Protein AF-A0A536Z2H3-F1 (afdb_monomer)

Mean predicted aligned error: 2.83 Å

Nearest PDB structures (foldseek):
  2x5d-assembly1_D  TM=9.863E-01  e=1.108E-19  Pseudomonas aeruginosa PAO1
  2x5d-assembly1_A  TM=9.848E-01  e=1.419E-18  Pseudomonas aeruginosa PAO1
  2x5d-assembly1_C  TM=9.630E-01  e=1.329E-18  Pseudomonas aeruginosa PAO1
  2x5d-assembly1_B  TM=9.579E-01  e=2.394E-18  Pseudomonas aeruginosa PAO1
  1gd9-assembly1_B  TM=9.047E-01  e=8.878E-09  Pyrococcus horikoshii

Solvent-accessible surface area (backbone atoms only — not comparable to full-atom values): 7797 Å² total; per-residue (Å²): 135,58,66,41,49,52,52,30,50,47,40,29,76,74,71,72,41,85,60,51,43,85,84,72,43,83,89,58,87,47,68,72,52,38,51,32,50,51,23,50,75,74,44,34,75,75,34,25,34,36,30,50,39,76,54,50,66,62,71,55,51,21,35,44,74,26,43,24,45,81,44,75,32,61,60,48,98,93,45,65,40,66,63,50,44,53,50,48,53,71,72,40,82,59,60,44,47,33,36,48,46,51,52,45,18,50,85,78,64,46,73,80,59,70,72,56,54,54,50,51,52,52,53,27,60,76,67,67,29,46,80,46,75,47,58,90,65,112

Secondary structure (DSSP, 8-state):
--HHHHHHHHHHHHH-----TTTS----SSHHHHHHHHHHHH--TT-EEEEEES--THHHHHHHHTTPEEEEEE-STTS-HHHHHHHHHHH-SSPEEEEEEESS-TTT-----HHHHHHHHHHHHHHTPEEEEE-TT-

Radius of gyration: 15.37 Å; Cα contacts (8 Å, |Δi|>4): 196; chains: 1; bounding box: 31×34×44 Å

pLDDT: mean 96.06, std 3.4, range [65.94, 98.69]

Sequence (138 aa):
PRLRRAICQWYRRRWDIEFDPETEAIVTIGSKEGIAHLALATLGRGDTVLVPNPSYPIHIYGPVIAGADIRQVQL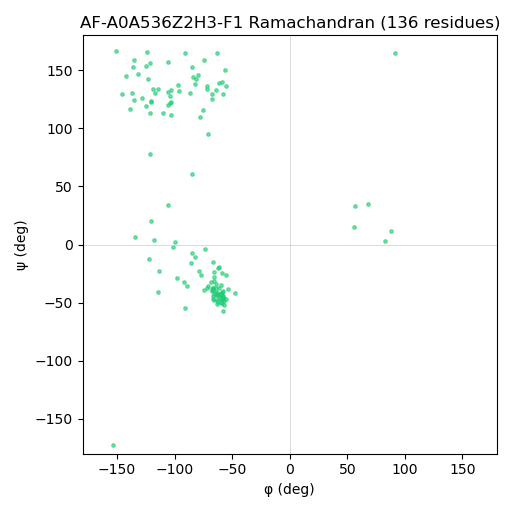TPDVDFFAELEHTIKMSFPKPKMLIINFPANPTAQCVELPFFEKIVALSREYGIYVVHDLAYA

Foldseek 3Di:
DPVLVVVQVVCCVPPVDHDDSVPGDDDDPDPLRVLLVVLLVQAAAQAEEEEEPPADCSSPVSNVVRNYHYDYFYDDPVDPRLVSVLVSQVPDPPGHAEYEEEPCGPPPSDHDDPVVVVSVVVSCVVRNHHY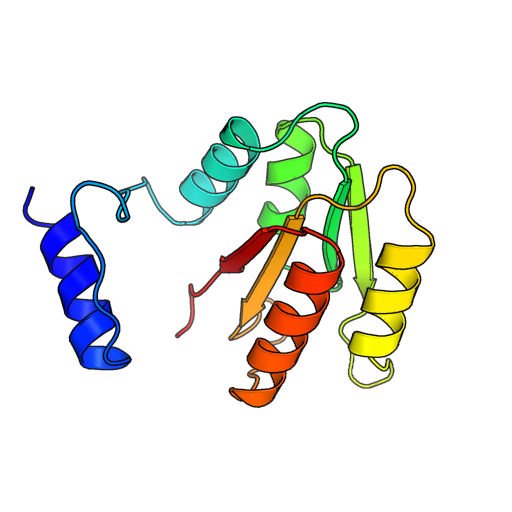HYDDPPD

Structure (mmCIF, N/CA/C/O backbone):
data_AF-A0A536Z2H3-F1
#
_entry.id   AF-A0A536Z2H3-F1
#
loop_
_atom_site.group_PDB
_atom_site.id
_atom_site.type_symbol
_atom_site.label_atom_id
_atom_site.label_alt_id
_atom_site.label_comp_id
_atom_site.label_asym_id
_atom_site.label_entity_id
_atom_site.label_seq_id
_atom_site.pdbx_PDB_ins_code
_atom_site.Cartn_x
_atom_site.Cartn_y
_atom_site.Cartn_z
_atom_site.occupancy
_atom_site.B_iso_or_equiv
_atom_site.auth_seq_id
_atom_site.auth_comp_id
_atom_site.auth_asym_id
_atom_site.auth_atom_id
_atom_site.pdbx_PDB_model_num
ATOM 1 N N . PRO A 1 1 ? 11.836 0.329 -23.036 1.00 65.94 1 PRO A N 1
ATOM 2 C CA . PRO A 1 1 ? 10.824 -0.731 -22.777 1.00 65.94 1 PRO A CA 1
ATOM 3 C C . PRO A 1 1 ? 11.409 -2.157 -22.569 1.00 65.94 1 PRO A C 1
ATOM 5 O O . PRO A 1 1 ? 10.938 -3.123 -23.159 1.00 65.94 1 PRO A O 1
ATOM 8 N N . ARG A 1 2 ? 12.408 -2.321 -21.683 1.00 89.88 2 ARG A N 1
ATOM 9 C CA . ARG A 1 2 ? 12.916 -3.652 -21.267 1.00 89.88 2 ARG A CA 1
ATOM 10 C C . ARG A 1 2 ? 12.644 -3.939 -19.789 1.00 89.88 2 ARG A C 1
ATOM 12 O O . ARG A 1 2 ? 12.192 -5.028 -19.463 1.00 89.88 2 ARG A O 1
ATOM 19 N N . LEU A 1 3 ? 12.827 -2.935 -18.928 1.00 95.38 3 LEU A N 1
ATOM 20 C CA . LEU A 1 3 ? 12.617 -3.066 -17.485 1.00 95.38 3 LEU A CA 1
ATOM 21 C C . LEU A 1 3 ? 11.159 -3.383 -17.114 1.00 95.38 3 LEU A C 1
ATOM 23 O O . LEU A 1 3 ? 10.930 -4.350 -16.402 1.00 95.38 3 LEU A O 1
ATOM 27 N N . ARG A 1 4 ? 10.173 -2.654 -17.663 1.00 96.88 4 ARG A N 1
ATOM 28 C CA . ARG A 1 4 ? 8.739 -2.927 -17.420 1.00 96.88 4 ARG A CA 1
ATOM 29 C C . ARG A 1 4 ? 8.351 -4.371 -17.759 1.00 96.88 4 ARG A C 1
ATOM 31 O O . ARG A 1 4 ? 7.786 -5.065 -16.928 1.00 96.88 4 ARG A O 1
ATOM 38 N N . ARG A 1 5 ? 8.778 -4.874 -18.924 1.00 96.94 5 ARG A N 1
ATOM 39 C CA . ARG A 1 5 ? 8.574 -6.282 -19.316 1.00 96.94 5 ARG A CA 1
ATOM 40 C C . ARG A 1 5 ? 9.218 -7.260 -18.333 1.00 96.94 5 ARG A C 1
ATOM 42 O O . ARG A 1 5 ? 8.603 -8.265 -17.999 1.00 96.94 5 ARG A O 1
ATOM 49 N N . ALA A 1 6 ? 10.434 -6.974 -17.866 1.00 96.88 6 ALA A N 1
ATOM 50 C CA . ALA A 1 6 ? 11.119 -7.820 -16.892 1.00 96.88 6 ALA A CA 1
ATOM 51 C C . ALA A 1 6 ? 10.381 -7.868 -15.541 1.00 96.88 6 ALA A C 1
ATOM 53 O O . ALA A 1 6 ? 10.300 -8.941 -14.947 1.00 96.88 6 ALA A O 1
ATOM 54 N N . ILE A 1 7 ? 9.804 -6.745 -15.098 1.00 95.50 7 ILE A N 1
ATOM 55 C CA . ILE A 1 7 ? 8.970 -6.663 -13.888 1.00 95.50 7 ILE A CA 1
ATOM 56 C C . ILE A 1 7 ? 7.707 -7.524 -14.045 1.00 95.50 7 ILE A C 1
ATOM 58 O O . ILE A 1 7 ? 7.467 -8.393 -13.209 1.00 95.50 7 ILE A O 1
ATOM 62 N N . CYS A 1 8 ? 6.952 -7.371 -15.141 1.00 97.50 8 CYS A N 1
ATOM 63 C CA . CYS A 1 8 ? 5.753 -8.183 -15.403 1.00 97.50 8 CYS A CA 1
ATOM 64 C C . CYS A 1 8 ? 6.083 -9.686 -15.469 1.00 97.50 8 CYS A C 1
ATOM 66 O O . CYS A 1 8 ? 5.397 -10.516 -14.880 1.00 97.50 8 CYS A O 1
ATOM 68 N N . GLN A 1 9 ? 7.184 -10.055 -16.132 1.00 97.31 9 GLN A N 1
ATOM 69 C CA . GLN A 1 9 ? 7.637 -11.449 -16.192 1.00 97.31 9 GLN A CA 1
ATOM 70 C C . GLN A 1 9 ? 8.082 -11.996 -14.830 1.00 97.31 9 GLN A C 1
ATOM 72 O O . GLN A 1 9 ? 7.970 -13.198 -14.591 1.00 97.31 9 GLN A O 1
ATOM 77 N N . TRP A 1 10 ? 8.626 -11.151 -13.951 1.00 96.25 10 TRP A N 1
ATOM 78 C CA . TRP A 1 10 ? 8.966 -11.553 -12.589 1.00 96.25 10 TRP A CA 1
ATOM 79 C C . TRP A 1 10 ? 7.707 -11.876 -11.780 1.00 96.25 10 TRP A C 1
ATOM 81 O O . TRP A 1 10 ? 7.663 -12.942 -11.169 1.00 96.25 10 TRP A O 1
ATOM 91 N N . TYR A 1 11 ? 6.664 -11.043 -11.882 1.00 97.38 11 TYR A N 1
ATOM 92 C CA . TYR A 1 11 ? 5.358 -11.326 -11.278 1.00 97.38 11 TYR A CA 1
ATOM 93 C C . TYR A 1 11 ? 4.758 -12.641 -11.784 1.00 97.38 11 TYR A C 1
ATOM 95 O O . TYR A 1 11 ? 4.365 -13.480 -10.974 1.00 97.38 11 TYR A O 1
ATOM 103 N N . ARG A 1 12 ? 4.800 -12.887 -13.101 1.00 97.81 12 ARG A N 1
ATOM 104 C CA . ARG A 1 12 ? 4.340 -14.156 -13.685 1.00 97.81 12 ARG A CA 1
ATOM 105 C C . ARG A 1 12 ? 5.091 -15.362 -13.129 1.00 97.81 12 ARG A C 1
ATOM 107 O O . ARG A 1 12 ? 4.483 -16.350 -12.755 1.00 97.81 12 ARG A O 1
ATOM 114 N N . ARG A 1 13 ? 6.424 -15.313 -13.048 1.00 97.81 13 ARG A N 1
ATOM 115 C CA . ARG A 1 13 ? 7.198 -16.456 -12.528 1.00 97.81 13 ARG A CA 1
ATOM 116 C C . ARG A 1 13 ? 6.978 -16.706 -11.038 1.00 97.81 13 ARG A C 1
ATOM 118 O O . ARG A 1 13 ? 7.109 -17.846 -10.609 1.00 97.81 13 ARG A O 1
ATOM 125 N N . ARG A 1 14 ? 6.736 -15.653 -10.250 1.00 95.75 14 ARG A N 1
ATOM 126 C CA . ARG A 1 14 ? 6.648 -15.758 -8.787 1.00 95.75 14 ARG A CA 1
ATOM 127 C C . ARG A 1 14 ? 5.238 -16.068 -8.290 1.00 95.75 14 ARG A C 1
ATOM 129 O O . ARG A 1 14 ? 5.115 -16.807 -7.319 1.00 95.75 14 ARG A O 1
ATOM 136 N N . TRP A 1 15 ? 4.216 -15.531 -8.952 1.00 94.44 15 TRP A N 1
ATOM 137 C CA . TRP A 1 15 ? 2.821 -15.622 -8.509 1.00 94.44 15 TRP A CA 1
ATOM 138 C C . TRP A 1 15 ? 1.832 -15.997 -9.619 1.00 94.44 15 TRP A C 1
ATOM 140 O O . TRP A 1 15 ? 0.634 -15.974 -9.374 1.00 94.44 15 TRP A O 1
ATOM 150 N N . ASP A 1 16 ? 2.311 -16.324 -10.823 1.00 97.38 16 ASP A N 1
ATOM 151 C CA . ASP A 1 16 ? 1.474 -16.645 -11.992 1.00 97.38 16 ASP A CA 1
ATOM 152 C C . ASP A 1 16 ? 0.486 -15.529 -12.378 1.00 97.38 16 ASP A C 1
ATOM 154 O O . ASP A 1 16 ? -0.610 -15.771 -12.873 1.00 97.38 16 ASP A O 1
ATOM 158 N N . ILE A 1 17 ? 0.895 -14.272 -12.158 1.00 96.31 17 ILE A N 1
ATOM 159 C CA . ILE A 1 17 ? 0.121 -13.080 -12.525 1.00 96.31 17 ILE A CA 1
ATOM 160 C C . ILE A 1 17 ? 0.710 -12.426 -13.774 1.00 96.31 17 ILE A C 1
ATOM 162 O O . ILE A 1 17 ? 1.904 -12.115 -13.832 1.00 96.31 17 ILE A O 1
ATOM 166 N N . GLU A 1 18 ? -0.139 -12.191 -14.771 1.00 97.31 18 GLU A N 1
ATOM 167 C CA . GLU A 1 18 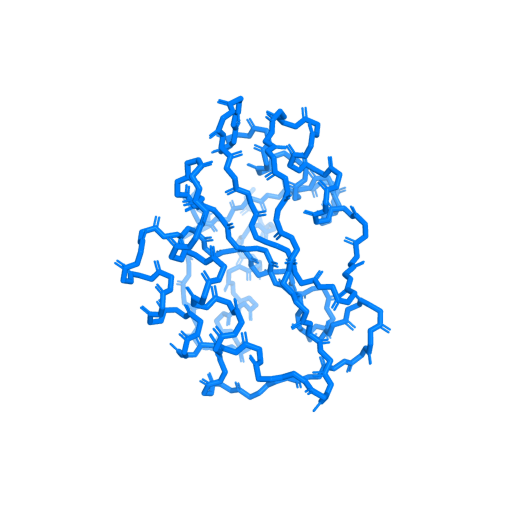? 0.202 -11.448 -15.983 1.00 97.31 18 GLU A CA 1
ATOM 168 C C . GLU A 1 18 ? -0.235 -9.982 -15.862 1.00 97.31 18 GLU A C 1
ATOM 170 O O . GLU A 1 18 ? -1.337 -9.698 -15.404 1.00 97.31 18 GLU A O 1
ATOM 175 N N . PHE A 1 19 ? 0.631 -9.067 -16.305 1.00 97.31 19 PHE A N 1
ATOM 176 C CA . PHE A 1 19 ? 0.363 -7.629 -16.390 1.00 97.31 19 PHE A CA 1
ATOM 177 C C . PHE A 1 19 ? 0.778 -7.099 -17.762 1.00 97.31 19 PHE A C 1
ATOM 179 O O . PHE A 1 19 ? 1.790 -7.546 -18.319 1.00 97.31 19 PHE A O 1
ATOM 186 N N . ASP A 1 20 ? 0.062 -6.099 -18.267 1.00 97.19 20 ASP A N 1
ATOM 187 C CA . ASP A 1 20 ? 0.443 -5.333 -19.448 1.00 97.19 20 ASP A CA 1
ATOM 188 C C . ASP A 1 20 ? 1.587 -4.353 -19.101 1.00 97.19 20 ASP A C 1
ATOM 190 O O . ASP A 1 20 ? 1.414 -3.417 -18.312 1.00 97.19 20 ASP A O 1
ATOM 194 N N . PRO A 1 21 ? 2.784 -4.511 -19.695 1.00 96.62 21 PRO A N 1
ATOM 195 C CA . PRO A 1 21 ? 3.925 -3.646 -19.409 1.00 96.62 21 PRO A CA 1
ATOM 196 C C . PRO A 1 21 ? 3.744 -2.190 -19.862 1.00 96.62 21 PRO A C 1
ATOM 198 O O . PRO A 1 21 ? 4.554 -1.347 -19.470 1.00 96.62 21 PRO A O 1
ATOM 201 N N . GLU A 1 22 ? 2.765 -1.879 -20.712 1.00 95.69 22 GLU A N 1
ATOM 202 C CA . GLU A 1 22 ? 2.501 -0.522 -21.185 1.00 95.69 22 GLU A CA 1
ATOM 203 C C . GLU A 1 22 ? 1.483 0.224 -20.321 1.00 95.69 22 GLU A C 1
ATOM 205 O O . GLU A 1 22 ? 1.645 1.433 -20.150 1.00 95.69 22 GLU A O 1
ATOM 210 N N . THR A 1 23 ? 0.508 -0.473 -19.729 1.00 96.69 23 THR A N 1
ATOM 211 C CA . THR A 1 23 ? -0.584 0.153 -18.959 1.00 96.69 23 THR A CA 1
ATOM 212 C C . THR A 1 23 ? -0.572 -0.165 -17.465 1.00 96.69 23 THR A C 1
ATOM 214 O O . THR A 1 23 ? -1.112 0.616 -16.688 1.00 96.69 23 THR A O 1
ATOM 217 N N . GLU A 1 24 ? 0.057 -1.263 -17.039 1.00 97.19 24 GLU A N 1
ATOM 218 C CA . GLU A 1 24 ? -0.000 -1.766 -15.654 1.00 97.19 24 GLU A CA 1
ATOM 219 C C . GLU A 1 24 ? 1.373 -1.789 -14.959 1.00 97.19 24 GLU A C 1
ATOM 221 O O . GLU A 1 24 ? 1.497 -2.224 -13.816 1.00 97.19 24 GLU A O 1
ATOM 226 N N . ALA A 1 25 ? 2.421 -1.288 -15.621 1.00 96.19 25 ALA A N 1
ATOM 227 C CA . ALA A 1 25 ? 3.757 -1.169 -15.044 1.00 96.19 25 ALA A CA 1
ATOM 228 C C . ALA A 1 25 ? 4.319 0.249 -15.194 1.00 96.19 25 ALA A C 1
ATOM 230 O O . ALA A 1 25 ? 4.468 0.773 -16.302 1.00 96.19 25 ALA A O 1
ATOM 231 N N . ILE A 1 26 ? 4.737 0.836 -14.072 1.00 95.12 26 ILE A N 1
ATOM 232 C CA . ILE A 1 26 ? 5.442 2.119 -14.013 1.00 95.12 26 ILE A CA 1
ATOM 233 C C . ILE A 1 26 ? 6.782 1.944 -13.294 1.00 95.12 26 ILE A C 1
ATOM 235 O O . ILE A 1 26 ? 6.902 1.159 -12.357 1.00 95.12 26 ILE A O 1
ATOM 239 N N . VAL A 1 27 ? 7.815 2.640 -13.772 1.00 95.44 27 VAL A N 1
ATOM 240 C CA . VAL A 1 27 ? 9.153 2.624 -13.164 1.00 95.44 27 VAL A CA 1
ATOM 241 C C . VAL A 1 27 ? 9.364 3.943 -12.442 1.00 95.44 27 VAL A C 1
ATOM 243 O O . VAL A 1 27 ? 9.152 5.002 -13.025 1.00 95.44 27 VAL A O 1
ATOM 246 N N . THR A 1 28 ? 9.816 3.855 -11.197 1.00 95.25 28 THR A N 1
ATOM 247 C CA . THR A 1 28 ? 10.040 4.986 -10.292 1.00 95.25 28 THR A CA 1
ATOM 248 C C . THR A 1 28 ? 11.489 4.982 -9.803 1.00 95.25 28 THR A C 1
ATOM 250 O O . THR A 1 28 ? 12.203 3.981 -9.945 1.00 95.25 28 THR A O 1
ATOM 253 N N . ILE A 1 29 ? 11.952 6.081 -9.205 1.00 94.81 29 ILE A N 1
ATOM 254 C CA . ILE A 1 29 ? 13.290 6.185 -8.599 1.00 94.81 29 ILE A CA 1
ATOM 255 C C . ILE A 1 29 ? 13.217 5.634 -7.162 1.00 94.81 29 ILE A C 1
ATOM 257 O O . ILE A 1 29 ? 13.455 6.321 -6.170 1.00 94.81 29 ILE A O 1
ATOM 261 N N . GLY A 1 30 ? 12.843 4.356 -7.054 1.00 93.38 30 GLY A N 1
ATOM 262 C CA . GLY A 1 30 ? 12.619 3.649 -5.791 1.00 93.38 30 GLY A CA 1
ATOM 263 C C . GLY A 1 30 ? 11.171 3.706 -5.286 1.00 93.38 30 GLY A C 1
ATOM 264 O O . GLY A 1 30 ? 10.350 4.503 -5.743 1.00 93.38 30 GLY A O 1
ATOM 265 N N . SER A 1 31 ? 10.845 2.832 -4.328 1.00 91.31 31 SER A N 1
ATOM 266 C CA . SER A 1 31 ? 9.476 2.677 -3.805 1.00 91.31 31 SER A CA 1
ATOM 267 C C . SER A 1 31 ? 8.992 3.906 -3.038 1.00 91.31 31 SER A C 1
ATOM 269 O O . SER A 1 31 ? 7.841 4.302 -3.179 1.00 91.31 31 SER A O 1
ATOM 271 N N . LYS A 1 32 ? 9.877 4.562 -2.278 1.00 93.06 32 LYS A N 1
ATOM 272 C CA . LYS A 1 32 ? 9.543 5.771 -1.510 1.00 93.06 32 LYS A CA 1
ATOM 273 C C . LYS A 1 32 ? 9.015 6.895 -2.404 1.00 93.06 32 LYS A C 1
ATOM 275 O O . LYS A 1 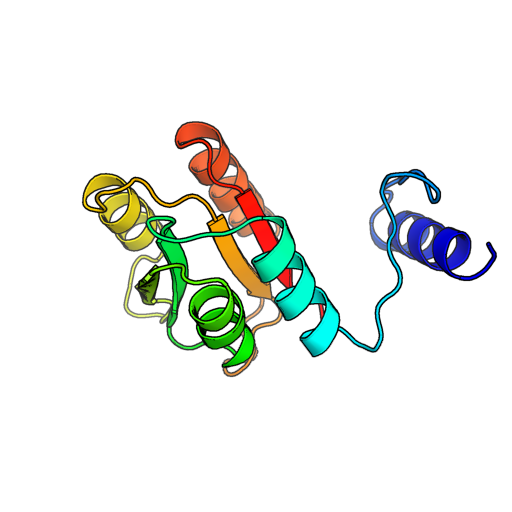32 ? 8.005 7.516 -2.087 1.00 93.06 32 LYS A O 1
ATOM 280 N N . GLU A 1 33 ? 9.704 7.145 -3.514 1.00 94.62 33 GLU A N 1
ATOM 281 C CA . GLU A 1 33 ? 9.316 8.159 -4.495 1.00 94.62 33 GLU A CA 1
ATOM 282 C C . GLU A 1 33 ? 8.075 7.723 -5.282 1.00 94.62 33 GLU A C 1
ATOM 284 O O . GLU A 1 33 ? 7.179 8.541 -5.484 1.00 94.62 33 GLU A O 1
ATOM 289 N N . GLY A 1 34 ? 7.954 6.433 -5.611 1.00 95.81 34 GLY A N 1
ATOM 290 C CA . GLY A 1 34 ? 6.763 5.883 -6.260 1.00 95.81 34 GLY A CA 1
ATOM 291 C C . GLY A 1 34 ? 5.484 6.018 -5.430 1.00 95.81 34 GLY A C 1
ATOM 292 O O . GLY A 1 34 ? 4.469 6.472 -5.949 1.00 95.81 34 GLY A O 1
ATOM 293 N N . ILE A 1 35 ? 5.529 5.696 -4.132 1.00 95.69 35 ILE A N 1
ATOM 294 C CA . ILE A 1 35 ? 4.383 5.846 -3.217 1.00 95.69 35 ILE A CA 1
ATOM 295 C C . ILE A 1 35 ? 4.001 7.324 -3.067 1.00 95.69 35 ILE A C 1
ATOM 297 O O . ILE A 1 35 ? 2.817 7.658 -3.086 1.00 95.69 35 ILE A O 1
ATOM 301 N N . ALA A 1 36 ? 4.985 8.223 -2.964 1.00 95.06 36 ALA A N 1
ATOM 302 C CA . ALA A 1 36 ? 4.726 9.660 -2.883 1.00 95.06 36 ALA A CA 1
ATOM 303 C C . ALA A 1 36 ? 4.051 10.203 -4.157 1.00 95.06 36 ALA A C 1
ATOM 305 O O . ALA A 1 36 ? 3.084 10.956 -4.063 1.00 95.06 36 ALA A O 1
ATOM 306 N N . HIS A 1 37 ? 4.503 9.793 -5.345 1.00 96.50 37 HIS A N 1
ATOM 307 C CA . HIS A 1 37 ? 3.873 10.211 -6.602 1.00 96.50 37 HIS A CA 1
ATOM 308 C C . HIS A 1 37 ? 2.505 9.574 -6.820 1.00 96.50 37 HIS A C 1
ATOM 310 O O . HIS A 1 37 ? 1.604 10.248 -7.313 1.00 96.50 37 HIS A O 1
ATOM 316 N N . LEU A 1 38 ? 2.315 8.317 -6.410 1.00 97.12 38 LEU A N 1
ATOM 317 C CA . LEU A 1 38 ? 0.998 7.686 -6.411 1.00 97.12 38 LEU A CA 1
ATOM 318 C C . LEU A 1 38 ? 0.019 8.490 -5.550 1.00 97.12 38 LEU A C 1
ATOM 320 O O . LEU A 1 38 ? -1.087 8.778 -6.003 1.00 97.12 38 LEU A O 1
ATOM 324 N N . ALA A 1 39 ? 0.435 8.900 -4.348 1.00 97.31 39 ALA A N 1
ATOM 325 C CA . ALA A 1 39 ? -0.367 9.757 -3.483 1.00 97.31 39 ALA A CA 1
ATOM 326 C C . ALA A 1 39 ? -0.716 11.086 -4.176 1.00 97.31 39 ALA A C 1
ATOM 328 O O . ALA A 1 39 ? -1.891 11.424 -4.265 1.00 97.31 39 ALA A O 1
ATOM 329 N N . LEU A 1 40 ? 0.264 11.792 -4.752 1.00 97.00 40 LEU A N 1
ATOM 330 C CA . LEU A 1 40 ? 0.024 13.047 -5.485 1.00 97.00 40 LEU A CA 1
ATOM 331 C C . LEU A 1 40 ? -0.915 12.887 -6.691 1.00 97.00 40 LEU A C 1
ATOM 333 O O . LEU A 1 40 ? -1.674 13.799 -7.003 1.00 97.00 40 LEU A O 1
ATOM 337 N N . ALA A 1 41 ? -0.859 11.748 -7.380 1.00 97.38 41 ALA A N 1
ATOM 338 C CA . ALA A 1 41 ? -1.683 11.484 -8.556 1.00 97.38 41 ALA A CA 1
ATOM 339 C C . ALA A 1 41 ? -3.125 11.079 -8.211 1.00 97.38 41 ALA A C 1
ATOM 341 O O . ALA A 1 41 ? -4.010 11.192 -9.059 1.00 97.38 41 ALA A O 1
ATOM 342 N N . THR A 1 42 ? -3.368 10.569 -7.000 1.00 97.50 42 THR A N 1
ATOM 343 C CA . THR A 1 42 ? -4.640 9.915 -6.649 1.00 97.50 42 THR A CA 1
ATOM 344 C C . THR A 1 42 ? -5.365 10.539 -5.467 1.00 97.50 42 THR A C 1
ATOM 346 O O . THR A 1 42 ? -6.539 10.225 -5.266 1.00 97.50 42 THR A O 1
ATOM 349 N N . LEU A 1 43 ? -4.721 11.419 -4.703 1.00 98.12 43 LEU A N 1
ATOM 350 C CA . LEU A 1 43 ? -5.269 12.025 -3.494 1.00 98.12 43 LEU A CA 1
ATOM 351 C C 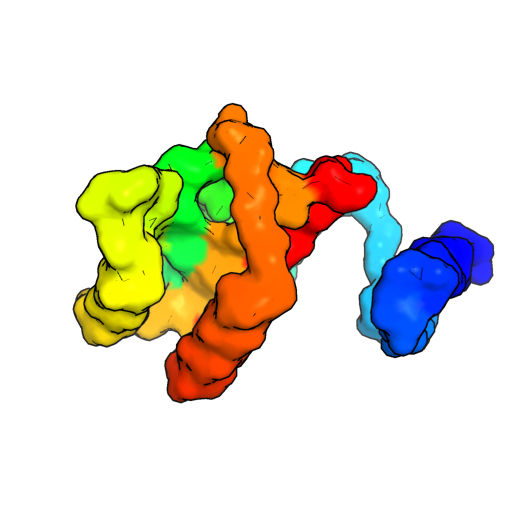. LEU A 1 43 ? -5.318 13.551 -3.597 1.00 98.12 43 LEU A C 1
ATOM 353 O O . LEU A 1 43 ? -4.557 14.170 -4.338 1.00 98.12 43 LEU A O 1
ATOM 357 N N . GLY A 1 44 ? -6.210 14.153 -2.817 1.00 97.00 44 GLY A N 1
ATOM 358 C CA . GLY A 1 44 ? -6.311 15.596 -2.654 1.00 97.00 44 GLY A CA 1
ATOM 359 C C . GLY A 1 44 ? -6.921 15.993 -1.313 1.00 97.00 44 GLY A C 1
ATOM 360 O O . GLY A 1 44 ? -7.176 15.163 -0.440 1.00 97.00 44 GLY A O 1
ATOM 361 N N . ARG A 1 45 ? -7.183 17.296 -1.157 1.00 96.38 45 ARG A N 1
ATOM 362 C CA . ARG A 1 45 ? -7.838 17.837 0.041 1.00 96.38 45 ARG A CA 1
ATOM 363 C C . ARG A 1 45 ? -9.200 17.196 0.266 1.00 96.38 45 ARG A C 1
ATOM 365 O O . ARG A 1 45 ? -10.039 17.203 -0.631 1.00 96.38 45 ARG A O 1
ATOM 372 N N . GLY A 1 46 ? -9.419 16.726 1.489 1.00 93.06 46 GLY A N 1
ATOM 373 C CA . GLY A 1 46 ? -10.649 16.045 1.877 1.00 93.06 46 GLY A CA 1
ATOM 374 C C . GLY A 1 46 ? -10.679 14.563 1.506 1.00 93.06 46 GLY A C 1
ATOM 375 O O . GLY A 1 46 ? -11.681 13.918 1.770 1.00 93.06 46 GLY A O 1
ATOM 376 N N . ASP A 1 47 ? -9.619 13.986 0.937 1.00 97.94 47 ASP A N 1
ATOM 377 C CA . ASP A 1 47 ? -9.499 12.529 0.902 1.00 97.94 47 ASP A CA 1
ATOM 378 C C . ASP A 1 47 ? -8.990 12.015 2.255 1.00 97.94 47 ASP A C 1
ATOM 380 O O . ASP A 1 47 ? -8.179 12.663 2.913 1.00 97.94 47 ASP A O 1
ATOM 384 N N . THR A 1 48 ? -9.445 10.833 2.673 1.00 98.19 48 THR A N 1
ATOM 385 C CA . THR A 1 48 ? -8.943 10.147 3.875 1.00 98.19 48 THR A CA 1
ATOM 386 C C . THR A 1 48 ? -8.228 8.855 3.487 1.00 98.19 48 THR A C 1
ATOM 388 O O . THR A 1 48 ? -8.749 8.068 2.692 1.00 98.19 48 THR A O 1
ATOM 391 N N . VAL A 1 49 ? -7.051 8.613 4.066 1.00 98.44 49 VAL A N 1
ATOM 392 C CA . VAL A 1 49 ? -6.245 7.403 3.852 1.00 98.44 49 VAL A CA 1
ATOM 393 C C . VAL A 1 49 ? -6.100 6.619 5.148 1.00 98.44 49 VAL A C 1
ATOM 395 O O . VAL A 1 49 ? -5.734 7.167 6.189 1.00 98.44 49 VAL A O 1
ATOM 398 N N . LEU A 1 50 ? -6.371 5.319 5.070 1.00 98.62 50 LEU A N 1
ATOM 399 C CA . LEU A 1 50 ? -6.171 4.365 6.150 1.00 98.62 50 LEU A CA 1
ATOM 400 C C . LEU A 1 50 ? -4.739 3.845 6.123 1.00 98.62 50 LEU A C 1
ATOM 402 O O . LEU A 1 50 ? -4.252 3.400 5.080 1.00 98.62 50 LEU A O 1
ATOM 406 N N . VAL A 1 51 ? -4.080 3.876 7.278 1.00 98.06 51 VAL A N 1
ATOM 407 C CA . VAL A 1 51 ? -2.701 3.400 7.428 1.00 98.06 51 VAL A CA 1
ATOM 408 C C . VAL A 1 51 ? -2.578 2.582 8.716 1.00 98.06 51 VAL A C 1
ATOM 410 O O . VAL A 1 51 ? -3.001 3.061 9.769 1.00 98.06 51 VAL A O 1
ATOM 413 N N . PRO A 1 52 ? -1.991 1.374 8.688 1.00 97.19 52 PRO A N 1
ATOM 414 C CA . PRO A 1 52 ? -1.693 0.626 9.899 1.00 97.19 52 PRO A CA 1
ATOM 415 C C . PRO A 1 52 ? -0.824 1.414 10.892 1.00 97.19 52 PRO A C 1
ATOM 417 O O . PRO A 1 52 ? 0.003 2.245 10.507 1.00 97.19 52 PRO A O 1
ATOM 420 N N . ASN A 1 53 ? -0.992 1.139 12.181 1.00 95.81 53 ASN A N 1
ATOM 421 C CA . ASN A 1 53 ? -0.121 1.615 13.247 1.00 95.81 53 ASN A CA 1
ATOM 4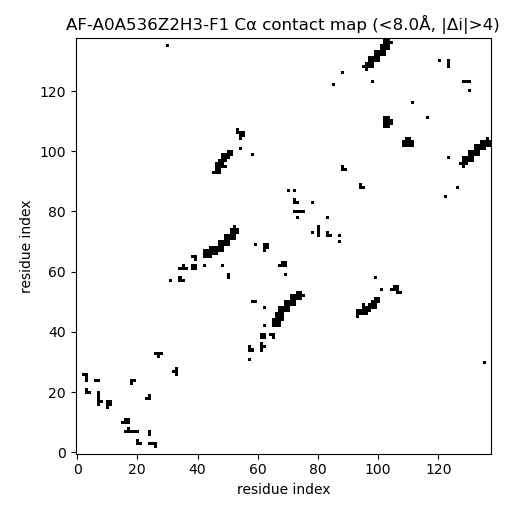22 C C . ASN A 1 53 ? 0.396 0.416 14.060 1.00 95.81 53 ASN A C 1
ATOM 424 O O . ASN A 1 53 ? -0.427 -0.291 14.650 1.00 95.81 53 ASN A O 1
ATOM 428 N N . PRO A 1 54 ? 1.721 0.181 14.116 1.00 95.38 54 PRO A N 1
ATOM 429 C CA . PRO A 1 54 ? 2.805 0.960 13.494 1.00 95.38 54 PRO A CA 1
ATOM 430 C C . PRO A 1 54 ? 2.933 0.756 11.968 1.00 95.38 54 PRO A C 1
ATOM 432 O O . PRO A 1 54 ? 2.501 -0.261 11.432 1.00 95.38 54 PRO A O 1
ATOM 435 N N . SER A 1 55 ? 3.563 1.710 11.269 1.00 94.44 55 SER A N 1
ATOM 436 C CA . SER A 1 55 ? 3.842 1.639 9.820 1.00 94.44 55 SER A CA 1
ATOM 437 C C . SER A 1 55 ? 5.102 2.407 9.407 1.00 94.44 55 SER A C 1
ATOM 439 O O . SER A 1 55 ? 5.647 3.216 10.164 1.00 94.44 55 SER A O 1
ATOM 441 N N . TYR A 1 56 ? 5.570 2.158 8.181 1.00 93.69 56 TYR A N 1
ATOM 442 C CA . TYR A 1 56 ? 6.678 2.893 7.577 1.00 93.69 56 TYR A CA 1
ATOM 443 C C . TYR A 1 56 ? 6.267 4.358 7.300 1.00 93.69 56 TYR A C 1
ATOM 445 O O . TYR A 1 56 ? 5.250 4.591 6.643 1.00 93.69 56 TYR A O 1
ATOM 453 N N . PRO A 1 57 ? 7.049 5.380 7.720 1.00 94.06 57 PRO A N 1
ATOM 454 C CA . PRO A 1 57 ? 6.601 6.777 7.698 1.00 94.06 57 PRO A CA 1
ATOM 455 C C . PRO A 1 57 ? 6.119 7.326 6.349 1.00 94.06 57 PRO A C 1
ATOM 457 O O . PRO A 1 57 ? 5.309 8.250 6.326 1.00 94.06 57 PRO A O 1
ATOM 460 N N . ILE A 1 58 ? 6.589 6.790 5.215 1.00 94.81 58 ILE A N 1
ATOM 461 C CA . ILE A 1 58 ? 6.136 7.274 3.900 1.00 94.81 58 ILE A CA 1
ATOM 462 C C . ILE A 1 58 ? 4.649 6.994 3.653 1.00 94.81 58 ILE A C 1
ATOM 464 O O . ILE A 1 58 ? 4.013 7.763 2.938 1.00 94.81 58 ILE A O 1
ATOM 468 N N . HIS A 1 59 ? 4.086 5.947 4.267 1.00 97.06 59 HIS A N 1
ATOM 469 C CA . HIS A 1 59 ? 2.663 5.614 4.147 1.00 97.06 59 HIS A CA 1
ATOM 470 C C . HIS A 1 59 ? 1.776 6.691 4.785 1.00 97.06 59 HIS A C 1
ATOM 472 O O . HIS A 1 59 ? 0.636 6.861 4.377 1.00 97.06 59 HIS A O 1
ATOM 478 N N . ILE A 1 60 ? 2.317 7.457 5.738 1.00 97.31 60 ILE A N 1
ATOM 479 C CA . ILE A 1 60 ? 1.649 8.594 6.384 1.00 97.31 60 ILE A CA 1
ATOM 480 C C . ILE A 1 60 ? 1.968 9.883 5.623 1.00 97.31 60 ILE A C 1
ATOM 482 O O . ILE A 1 60 ? 1.075 10.606 5.190 1.00 97.31 60 ILE A O 1
ATOM 486 N N . TYR A 1 61 ? 3.255 10.184 5.440 1.00 96.56 61 TYR A N 1
ATOM 487 C CA . TYR A 1 61 ? 3.666 11.497 4.948 1.00 96.56 61 TYR A CA 1
ATOM 488 C C . TYR A 1 61 ? 3.460 11.691 3.442 1.00 96.56 61 TYR A C 1
ATOM 490 O O . TYR A 1 61 ? 3.258 12.825 3.020 1.00 96.56 61 TYR A O 1
ATOM 498 N N . GLY A 1 62 ? 3.463 10.624 2.635 1.00 96.44 62 GLY A N 1
ATOM 499 C CA . GLY A 1 62 ? 3.122 10.708 1.210 1.00 96.44 62 GLY A CA 1
ATOM 500 C C . GLY A 1 62 ? 1.712 11.279 0.994 1.00 96.44 62 GLY A C 1
ATOM 501 O O . GLY A 1 62 ? 1.582 12.332 0.369 1.00 96.44 62 GLY A O 1
ATOM 502 N N . PRO A 1 63 ? 0.664 10.656 1.567 1.00 97.69 63 PRO A N 1
ATOM 503 C CA . PRO A 1 63 ? -0.696 11.197 1.529 1.00 97.69 63 PRO A CA 1
ATOM 504 C C . PRO A 1 63 ? -0.850 12.594 2.142 1.00 97.69 63 PRO A C 1
ATOM 506 O O . PRO A 1 63 ? -1.536 13.431 1.559 1.00 97.69 63 PRO A O 1
ATOM 509 N N . VAL A 1 64 ? -0.182 12.884 3.268 1.00 97.31 64 VAL A N 1
ATOM 510 C CA . VAL A 1 64 ? -0.231 14.223 3.894 1.00 97.31 64 VAL A CA 1
ATOM 511 C C . VAL A 1 64 ? 0.299 15.299 2.945 1.00 97.31 64 VAL A C 1
ATOM 513 O O . VAL A 1 64 ? -0.305 16.362 2.819 1.00 97.31 64 VAL A O 1
ATOM 516 N N . ILE A 1 65 ? 1.397 15.027 2.231 1.00 96.81 65 ILE A N 1
ATOM 517 C CA . ILE A 1 65 ? 1.946 15.950 1.224 1.00 96.81 65 ILE A CA 1
ATOM 518 C C . ILE A 1 65 ? 0.960 16.154 0.062 1.00 96.81 65 ILE A C 1
ATOM 520 O O . ILE A 1 65 ? 0.856 17.264 -0.457 1.00 96.81 65 ILE A O 1
ATOM 524 N N . ALA A 1 66 ? 0.195 15.123 -0.308 1.00 97.50 66 ALA A N 1
ATOM 525 C CA . ALA A 1 66 ? -0.882 15.226 -1.296 1.00 97.50 66 ALA A CA 1
ATOM 526 C C . ALA A 1 66 ? -2.141 15.957 -0.774 1.00 97.50 66 ALA A C 1
ATOM 528 O O . ALA A 1 66 ? -3.069 16.220 -1.537 1.00 97.50 66 ALA A O 1
ATOM 529 N N . GLY A 1 67 ? -2.169 16.339 0.507 1.00 97.06 67 GLY A N 1
ATOM 530 C CA . GLY A 1 67 ? -3.267 17.071 1.134 1.00 97.06 67 GLY A CA 1
ATOM 531 C C . GLY A 1 67 ? -4.378 16.191 1.706 1.00 97.06 67 GLY A C 1
ATOM 532 O O . GLY A 1 67 ? -5.424 16.734 2.054 1.00 97.06 67 GLY A O 1
ATOM 533 N N . ALA A 1 68 ? -4.166 14.877 1.800 1.00 97.94 68 ALA A N 1
ATOM 534 C CA . ALA A 1 68 ? -5.120 13.949 2.396 1.00 97.94 68 ALA A CA 1
ATOM 535 C C . ALA A 1 68 ? -4.968 13.858 3.922 1.00 97.94 68 ALA A C 1
ATOM 537 O O . ALA A 1 68 ? -3.874 14.020 4.472 1.00 97.94 68 ALA A O 1
ATOM 538 N N . ASP A 1 69 ? -6.069 13.526 4.590 1.00 97.38 69 ASP A N 1
ATOM 539 C CA . ASP A 1 69 ? -6.108 13.223 6.014 1.00 97.38 69 ASP A CA 1
ATOM 540 C C . ASP A 1 69 ? -5.737 11.758 6.271 1.00 97.38 69 ASP A C 1
ATOM 542 O O . ASP A 1 69 ? -6.090 10.855 5.508 1.00 97.38 69 ASP A O 1
ATOM 546 N N . ILE A 1 70 ? -5.042 11.504 7.379 1.00 97.38 70 ILE A N 1
ATOM 547 C CA . ILE A 1 70 ? -4.647 10.153 7.783 1.00 97.38 70 ILE A CA 1
ATOM 548 C C . ILE A 1 70 ? -5.550 9.655 8.896 1.00 97.38 70 ILE A C 1
ATOM 550 O O . ILE A 1 70 ? -5.745 10.321 9.916 1.00 97.38 70 ILE A O 1
ATOM 554 N N . ARG A 1 71 ? -6.023 8.421 8.742 1.00 97.25 71 ARG A N 1
ATOM 555 C CA . ARG A 1 71 ? -6.694 7.683 9.800 1.00 97.25 71 ARG A CA 1
ATOM 556 C C . ARG A 1 71 ? -5.938 6.390 10.075 1.00 97.25 71 ARG A C 1
ATOM 558 O O . ARG A 1 71 ? -5.856 5.503 9.232 1.00 97.25 71 ARG A O 1
ATOM 565 N N . GLN A 1 72 ? -5.346 6.310 11.259 1.00 96.25 72 GLN A N 1
ATOM 566 C CA . GLN A 1 72 ? -4.567 5.145 11.646 1.00 96.25 72 GLN A CA 1
ATOM 567 C C . GLN A 1 72 ? -5.464 4.011 12.142 1.00 96.25 72 GLN A C 1
ATOM 569 O O . GLN A 1 72 ? -6.451 4.268 12.827 1.00 96.25 72 GLN A O 1
ATOM 574 N N . VAL A 1 73 ? -5.097 2.776 11.803 1.00 97.25 73 VAL A N 1
ATOM 575 C CA . VAL A 1 73 ? -5.773 1.546 12.237 1.00 97.25 73 VAL A CA 1
ATOM 576 C C . VAL A 1 73 ? -4.760 0.695 12.986 1.00 97.25 73 VAL A C 1
ATOM 578 O O . VAL A 1 73 ? -3.690 0.395 12.457 1.00 97.25 73 VAL A O 1
ATOM 581 N N . GLN A 1 74 ? -5.061 0.326 14.225 1.00 95.94 74 GLN A N 1
ATOM 582 C CA . GLN A 1 74 ? -4.115 -0.408 15.056 1.00 95.94 74 GLN A CA 1
ATOM 583 C C . GLN A 1 74 ? -3.890 -1.825 14.501 1.00 95.94 74 GLN A C 1
ATOM 585 O O . GLN A 1 74 ? -4.840 -2.580 14.311 1.00 95.94 74 GLN A O 1
ATOM 590 N N . LEU A 1 75 ? -2.630 -2.182 14.244 1.00 94.56 75 LEU A N 1
ATOM 591 C CA . LEU A 1 75 ? -2.220 -3.510 13.783 1.00 94.56 75 LEU A CA 1
ATOM 592 C C . LEU A 1 75 ? -1.223 -4.090 14.788 1.00 94.56 75 LEU A C 1
ATOM 594 O O . LEU A 1 75 ? -0.008 -4.075 14.585 1.00 94.56 75 LEU A O 1
ATOM 598 N N . THR A 1 76 ? -1.756 -4.571 15.905 1.00 91.62 76 THR A N 1
ATOM 599 C CA . THR A 1 76 ? -0.996 -5.233 16.967 1.00 91.62 76 THR A CA 1
ATOM 600 C C . THR A 1 76 ? -1.722 -6.498 17.434 1.00 91.62 76 THR A C 1
ATOM 602 O O . THR A 1 76 ? -2.923 -6.626 17.198 1.00 91.62 76 THR A O 1
ATOM 605 N N . PRO A 1 77 ? -1.025 -7.468 18.060 1.00 88.12 77 PRO A N 1
ATOM 606 C CA . PRO A 1 77 ? -1.618 -8.766 18.415 1.00 88.12 77 PRO A CA 1
ATOM 607 C C . PRO A 1 77 ? -2.808 -8.706 19.385 1.00 88.12 77 PRO A C 1
ATOM 609 O O . PRO A 1 77 ? -3.559 -9.669 19.495 1.00 88.12 77 PRO A O 1
ATOM 612 N N . ASP A 1 78 ? -2.954 -7.603 20.113 1.00 91.75 78 ASP A N 1
ATOM 613 C CA . ASP A 1 78 ? -4.005 -7.335 21.095 1.00 91.75 78 ASP A CA 1
ATOM 614 C C . ASP A 1 78 ? -5.298 -6.770 20.483 1.00 91.75 78 ASP A C 1
ATOM 616 O O . ASP A 1 78 ? -6.305 -6.665 21.184 1.00 91.75 78 ASP A O 1
ATOM 620 N N . VAL A 1 79 ? -5.295 -6.437 19.189 1.00 93.12 79 VAL A N 1
ATOM 621 C CA . VAL A 1 79 ? -6.439 -5.842 18.489 1.00 93.12 79 VAL A CA 1
ATOM 622 C C . VAL A 1 79 ? -6.904 -6.753 17.358 1.00 93.12 79 VAL A C 1
ATOM 624 O O . VAL A 1 79 ? -6.108 -7.219 16.541 1.00 93.12 79 VAL A O 1
ATOM 627 N N . ASP A 1 80 ? -8.219 -6.966 17.260 1.00 96.25 80 ASP A N 1
ATOM 628 C CA . ASP A 1 80 ? -8.811 -7.505 16.036 1.00 96.25 80 ASP A CA 1
ATOM 629 C C . ASP A 1 80 ? -8.759 -6.431 14.945 1.00 96.25 80 ASP A C 1
ATOM 631 O O . ASP A 1 80 ? -9.622 -5.556 14.843 1.00 96.25 80 ASP A O 1
ATOM 635 N N . PHE A 1 81 ? -7.706 -6.506 14.134 1.00 96.69 81 PHE A N 1
ATOM 636 C CA . PHE A 1 81 ? -7.444 -5.559 13.060 1.00 96.69 81 PHE A CA 1
ATOM 637 C C . PHE A 1 81 ? -8.630 -5.390 12.103 1.00 96.69 81 PHE A C 1
ATOM 639 O O . PHE A 1 81 ? -8.885 -4.275 11.658 1.00 96.69 81 PHE A O 1
ATOM 646 N N . PHE A 1 82 ? -9.366 -6.457 11.775 1.00 97.75 82 PHE A N 1
ATOM 647 C CA . PHE A 1 82 ? -10.463 -6.353 10.810 1.00 97.75 82 PHE A CA 1
ATOM 648 C C . PHE A 1 82 ? -11.683 -5.665 11.417 1.00 97.75 82 PHE A C 1
ATOM 650 O O . PHE A 1 82 ? -12.294 -4.831 10.748 1.00 97.75 82 PHE A O 1
ATOM 657 N N . ALA A 1 83 ? -11.995 -5.957 12.683 1.00 97.56 83 ALA A N 1
ATOM 658 C CA . ALA A 1 83 ? -13.051 -5.256 13.405 1.00 97.56 83 ALA A CA 1
ATOM 659 C C . ALA A 1 83 ? -12.734 -3.757 13.539 1.00 97.56 83 ALA A C 1
ATOM 661 O O . ALA A 1 83 ? -13.595 -2.916 13.275 1.00 97.56 83 ALA A O 1
ATOM 662 N N . GLU A 1 84 ? -11.487 -3.415 13.875 1.00 97.12 84 GLU A N 1
ATOM 663 C CA . GLU A 1 84 ? -11.042 -2.023 13.997 1.00 97.12 84 GLU A CA 1
ATOM 664 C C . GLU A 1 84 ? -11.012 -1.301 12.641 1.00 97.12 84 GLU A C 1
ATOM 666 O O . GLU A 1 84 ? -11.427 -0.143 12.533 1.00 97.12 84 GLU A O 1
ATOM 671 N N . LEU A 1 85 ? -10.570 -1.985 11.581 1.00 97.94 85 LEU A N 1
ATOM 672 C CA . LEU A 1 85 ? -10.555 -1.456 10.218 1.00 97.94 85 LEU A CA 1
ATOM 673 C C . LEU A 1 85 ? -11.975 -1.141 9.738 1.00 97.94 85 LEU A C 1
ATOM 675 O O . LEU A 1 85 ? -12.238 -0.034 9.265 1.00 97.94 85 LEU A O 1
ATOM 679 N N . GLU A 1 86 ? -12.903 -2.085 9.891 1.00 97.88 86 GLU A N 1
ATOM 680 C CA . GLU A 1 86 ? -14.302 -1.900 9.511 1.00 97.88 86 GLU A CA 1
ATOM 681 C C . GLU A 1 86 ? -14.975 -0.803 10.351 1.00 97.88 86 GLU A C 1
ATOM 683 O O . GLU A 1 86 ? -15.668 0.061 9.804 1.00 97.88 86 GLU A O 1
ATOM 688 N N . HIS A 1 87 ? -14.734 -0.782 11.667 1.00 97.12 87 HIS A N 1
ATOM 689 C CA . HIS A 1 87 ? -15.215 0.280 12.549 1.00 97.12 87 HIS A CA 1
ATOM 690 C C . HIS A 1 87 ? -14.721 1.656 12.085 1.00 97.12 87 HIS A C 1
ATOM 692 O O . HIS A 1 87 ? -15.516 2.584 11.913 1.00 97.12 87 HIS A O 1
ATOM 698 N N . THR A 1 88 ? -13.424 1.771 11.798 1.00 97.06 88 THR A N 1
ATOM 699 C CA . THR A 1 88 ? -12.802 3.003 11.311 1.00 97.06 88 THR A CA 1
ATOM 700 C C . THR A 1 88 ? -13.426 3.463 9.995 1.00 97.06 88 THR A C 1
ATOM 702 O O . THR A 1 88 ? -13.821 4.622 9.879 1.00 97.06 88 THR A O 1
ATOM 705 N N . ILE A 1 89 ? -13.607 2.562 9.024 1.00 97.44 89 ILE A N 1
ATOM 706 C CA . ILE A 1 89 ? -14.262 2.877 7.743 1.00 97.44 89 ILE A CA 1
ATOM 707 C C . ILE A 1 89 ? -15.690 3.401 7.954 1.00 97.44 89 ILE A C 1
ATOM 709 O O . ILE A 1 89 ? -16.119 4.369 7.312 1.00 97.44 89 ILE A O 1
ATOM 713 N N . LYS A 1 90 ? -16.456 2.778 8.855 1.00 96.62 90 LYS A N 1
ATOM 714 C CA . LYS A 1 90 ? -17.841 3.175 9.143 1.00 96.62 90 LYS A CA 1
ATOM 715 C C . LYS A 1 90 ? -17.922 4.539 9.825 1.00 96.62 90 LYS A C 1
ATOM 717 O O . LYS A 1 90 ? -18.797 5.323 9.457 1.00 96.62 90 LYS A O 1
ATOM 722 N N . MET A 1 91 ? -16.993 4.840 10.729 1.00 96.38 91 MET A N 1
ATOM 723 C CA . MET A 1 91 ? -16.976 6.082 11.508 1.00 96.38 91 MET A CA 1
ATOM 724 C C . MET A 1 91 ? -16.280 7.260 10.813 1.00 96.38 91 MET A C 1
ATOM 726 O O . MET A 1 91 ? -16.481 8.404 11.215 1.00 96.38 91 MET A O 1
ATOM 730 N N . SER A 1 92 ? -15.486 7.016 9.771 1.00 94.25 92 SER A N 1
ATOM 731 C CA . SER A 1 92 ? -14.830 8.078 9.006 1.00 94.25 92 SER A CA 1
ATOM 732 C C . SER A 1 92 ? -15.811 8.878 8.140 1.00 94.25 92 SER A C 1
ATOM 734 O O . SER A 1 92 ? -16.631 8.313 7.404 1.00 94.25 92 SER A O 1
ATOM 736 N N . PHE A 1 93 ? -15.673 10.205 8.203 1.00 91.25 93 PHE A N 1
ATOM 737 C CA . PHE A 1 93 ? -16.248 11.158 7.260 1.00 91.25 93 PHE A CA 1
ATOM 738 C C . PHE A 1 93 ? -15.186 12.211 6.896 1.00 91.25 93 PHE A C 1
ATOM 740 O O . PHE A 1 93 ? -14.668 12.858 7.808 1.00 91.25 93 PHE A O 1
ATOM 747 N N . PRO A 1 94 ? -14.874 12.416 5.606 1.00 90.88 94 PRO A N 1
ATOM 748 C CA . PRO A 1 94 ? -15.377 11.673 4.446 1.00 90.88 94 PRO A CA 1
ATOM 749 C C . PRO A 1 94 ? -14.963 10.194 4.470 1.00 90.88 94 PRO A C 1
ATOM 751 O O . PRO A 1 94 ? -14.125 9.771 5.270 1.00 90.88 94 PRO A O 1
ATOM 754 N N . LYS A 1 95 ? -15.620 9.374 3.639 1.00 95.50 95 LYS A N 1
ATOM 755 C CA . LYS A 1 95 ? -15.287 7.948 3.567 1.00 95.50 95 LYS A CA 1
ATOM 756 C C . LYS A 1 95 ? -13.840 7.776 3.100 1.00 95.50 95 LYS A C 1
ATOM 758 O O . LYS A 1 95 ? -13.423 8.506 2.198 1.00 95.50 95 LYS A O 1
ATOM 763 N N . PRO A 1 96 ? -13.072 6.843 3.694 1.00 98.12 96 PRO A N 1
ATOM 764 C CA . PRO A 1 96 ? -11.705 6.625 3.265 1.00 98.12 96 PRO A CA 1
ATOM 765 C C . PRO A 1 96 ? -11.656 6.242 1.792 1.00 98.12 96 PRO A C 1
ATOM 767 O O . PRO A 1 96 ? -12.492 5.484 1.316 1.00 98.12 96 PRO A O 1
ATOM 770 N N . LYS A 1 97 ? -10.670 6.774 1.080 1.00 98.44 97 LYS A N 1
ATOM 771 C CA . LYS A 1 97 ? -10.464 6.529 -0.348 1.00 98.44 97 LYS A CA 1
ATOM 772 C C . LYS A 1 97 ? -9.415 5.458 -0.602 1.00 98.44 97 LYS A C 1
ATOM 774 O O . LYS A 1 97 ? -9.457 4.779 -1.621 1.00 98.44 97 LYS A O 1
ATOM 779 N N . MET A 1 98 ? -8.457 5.318 0.311 1.00 98.62 98 MET A N 1
ATOM 780 C CA . MET A 1 98 ? -7.301 4.445 0.141 1.00 98.62 98 MET A CA 1
ATOM 781 C C . MET A 1 98 ? -6.925 3.769 1.459 1.00 98.62 98 MET A C 1
ATOM 783 O O . MET A 1 98 ? -7.033 4.374 2.521 1.00 98.62 98 MET A O 1
ATOM 787 N N . LEU A 1 99 ? -6.451 2.530 1.372 1.00 98.69 99 LEU A N 1
ATOM 788 C CA . LEU A 1 99 ? -5.789 1.779 2.429 1.00 98.69 99 LEU A CA 1
ATOM 789 C C . LEU A 1 99 ? -4.382 1.415 1.945 1.00 98.69 99 LEU A C 1
ATOM 791 O O . LEU A 1 99 ? -4.235 0.765 0.908 1.00 98.69 99 LEU A O 1
ATOM 795 N N . ILE A 1 100 ? -3.357 1.818 2.696 1.00 98.44 100 ILE A N 1
ATOM 796 C CA . ILE A 1 100 ? -1.961 1.459 2.415 1.00 98.44 100 ILE A CA 1
ATOM 797 C C . ILE A 1 100 ? -1.529 0.378 3.404 1.00 98.44 100 ILE A C 1
ATOM 799 O O . ILE A 1 100 ? -1.564 0.606 4.608 1.00 98.44 100 ILE A O 1
ATOM 803 N N . ILE A 1 101 ? -1.107 -0.788 2.915 1.00 97.94 101 ILE A N 1
ATOM 804 C CA . ILE A 1 101 ? -0.614 -1.907 3.734 1.00 97.94 101 ILE A CA 1
ATOM 805 C C . ILE A 1 101 ? 0.776 -2.345 3.284 1.00 97.94 101 ILE A C 1
ATOM 807 O O . ILE A 1 101 ? 1.143 -2.188 2.122 1.00 97.94 101 ILE A O 1
ATOM 811 N N . ASN A 1 102 ? 1.550 -2.928 4.195 1.00 97.12 102 ASN A N 1
ATOM 812 C CA . ASN A 1 102 ? 2.908 -3.385 3.925 1.00 97.12 102 ASN A CA 1
ATOM 813 C C . ASN A 1 102 ? 3.144 -4.736 4.589 1.00 97.12 102 ASN A C 1
ATOM 815 O O . ASN A 1 102 ? 3.086 -4.832 5.810 1.00 97.12 102 ASN A O 1
ATOM 819 N N . PHE A 1 103 ? 3.393 -5.761 3.773 1.00 97.06 103 PHE A N 1
ATOM 820 C CA . PHE A 1 103 ? 3.680 -7.122 4.227 1.00 97.06 103 PHE A CA 1
ATOM 821 C C . PHE A 1 103 ? 4.685 -7.786 3.269 1.00 97.06 103 PHE A C 1
ATOM 823 O O . PHE A 1 103 ? 4.412 -7.772 2.065 1.00 97.06 103 PHE A O 1
ATOM 830 N N . PRO A 1 104 ? 5.793 -8.382 3.757 1.00 97.12 104 PRO A N 1
ATOM 831 C CA . PRO A 1 104 ? 6.254 -8.373 5.152 1.00 97.12 104 PRO A CA 1
ATOM 832 C C . PRO A 1 104 ? 6.428 -6.956 5.718 1.00 97.12 104 PRO A C 1
ATOM 834 O O . PRO A 1 104 ? 6.874 -6.050 5.014 1.00 97.12 104 PRO A O 1
ATOM 837 N N . ALA A 1 105 ? 5.969 -6.751 6.953 1.00 95.25 105 ALA A N 1
ATOM 838 C CA . ALA A 1 105 ? 5.701 -5.421 7.488 1.00 95.25 105 ALA A CA 1
ATOM 839 C C . ALA A 1 105 ? 6.954 -4.724 8.021 1.00 95.25 105 ALA A C 1
ATOM 841 O O . ALA A 1 105 ? 7.746 -5.302 8.758 1.00 95.25 105 ALA A O 1
ATOM 842 N N . ASN A 1 106 ? 7.093 -3.436 7.733 1.00 95.00 106 ASN A N 1
ATOM 843 C CA . ASN A 1 106 ? 8.034 -2.538 8.386 1.00 95.00 106 ASN A CA 1
ATOM 844 C C . ASN A 1 106 ? 7.246 -1.612 9.335 1.00 95.00 106 ASN A C 1
ATOM 846 O O . ASN A 1 106 ? 6.362 -0.893 8.860 1.00 95.00 106 ASN A O 1
ATOM 850 N N . PRO A 1 107 ? 7.523 -1.610 10.657 1.00 94.69 107 PRO A N 1
ATOM 851 C CA . PRO A 1 107 ? 8.744 -2.109 11.315 1.00 94.69 107 PRO A CA 1
ATOM 852 C C . PRO A 1 107 ? 8.645 -3.491 11.985 1.00 94.69 107 PRO A C 1
ATOM 854 O O . PRO A 1 107 ? 9.631 -3.952 12.553 1.00 94.69 107 PRO A O 1
ATOM 857 N N . THR A 1 108 ? 7.482 -4.144 11.986 1.00 95.19 108 THR A N 1
ATOM 858 C CA . THR A 1 108 ? 7.222 -5.307 12.861 1.00 95.19 108 THR A CA 1
ATOM 859 C C . THR A 1 108 ? 7.754 -6.641 12.335 1.00 95.19 108 THR A C 1
ATOM 861 O O . THR A 1 108 ? 7.725 -7.628 13.064 1.00 95.19 108 THR A O 1
ATOM 864 N N . ALA A 1 109 ? 8.201 -6.693 11.079 1.00 95.50 109 ALA A N 1
ATOM 865 C CA . ALA A 1 109 ? 8.526 -7.907 10.329 1.00 95.50 109 ALA A CA 1
ATOM 866 C C . ALA A 1 109 ? 7.371 -8.924 10.239 1.00 95.50 109 ALA A C 1
ATOM 868 O O . ALA A 1 109 ? 7.588 -10.081 9.882 1.00 95.50 109 ALA A O 1
ATOM 869 N N . GLN A 1 110 ? 6.137 -8.509 10.548 1.00 95.12 110 GLN A N 1
ATOM 870 C CA . GLN A 1 110 ? 4.973 -9.382 10.484 1.00 95.12 110 GLN A CA 1
ATOM 871 C C . GLN A 1 110 ? 4.722 -9.837 9.043 1.00 95.12 110 GLN A C 1
ATOM 873 O O . GLN A 1 110 ? 4.680 -9.022 8.120 1.00 95.12 110 GLN A O 1
ATOM 878 N N . CYS A 1 111 ? 4.491 -11.135 8.872 1.00 96.12 111 CYS A N 1
ATOM 879 C CA . CYS A 1 111 ? 3.995 -11.731 7.636 1.00 96.12 111 CYS A CA 1
ATOM 880 C C . CYS A 1 111 ? 2.524 -12.124 7.799 1.00 96.12 111 CYS A C 1
ATOM 882 O O . CYS A 1 111 ? 2.041 -12.328 8.915 1.00 96.12 111 CYS A O 1
ATOM 884 N N . VAL A 1 112 ? 1.820 -12.230 6.677 1.00 96.06 112 VAL A N 1
ATOM 885 C CA . VAL A 1 112 ? 0.419 -12.652 6.623 1.00 96.06 112 VAL A CA 1
ATOM 886 C C . VAL A 1 112 ? 0.223 -13.648 5.488 1.00 96.06 112 VAL A C 1
ATOM 888 O O . VAL A 1 112 ? 0.949 -13.619 4.495 1.00 96.06 112 VAL A O 1
ATOM 891 N N . GLU A 1 113 ? -0.776 -14.508 5.641 1.00 95.81 113 GLU A N 1
ATOM 892 C CA . GLU A 1 113 ? -1.149 -15.507 4.641 1.00 95.81 113 GLU A CA 1
ATOM 893 C C . GLU A 1 113 ? -2.214 -14.969 3.678 1.00 95.81 113 GLU A C 1
ATOM 895 O O . GLU A 1 113 ? -2.893 -13.980 3.968 1.00 95.81 113 GLU A O 1
ATOM 900 N N . LEU A 1 114 ? -2.419 -15.656 2.550 1.00 95.50 114 LEU A N 1
ATOM 901 C CA . LEU A 1 114 ? -3.393 -15.269 1.519 1.00 95.50 114 LEU A CA 1
ATOM 902 C C . LEU A 1 114 ? -4.798 -14.909 2.064 1.00 95.50 114 LEU A C 1
ATOM 904 O O . LEU A 1 114 ? -5.321 -13.872 1.646 1.00 95.50 114 LEU A O 1
ATOM 908 N N . PRO A 1 115 ? -5.388 -15.640 3.039 1.00 98.06 115 PRO A N 1
ATOM 909 C CA . PRO A 1 115 ? -6.705 -15.293 3.584 1.00 98.06 115 PRO A CA 1
ATOM 910 C C . PRO A 1 115 ? -6.788 -13.896 4.213 1.00 98.06 115 PRO A C 1
ATOM 912 O O . PRO A 1 115 ? -7.867 -13.307 4.292 1.00 98.06 115 PRO A O 1
ATOM 915 N N . PHE A 1 116 ? -5.663 -13.339 4.671 1.00 97.88 116 PHE A N 1
ATOM 916 C CA . PHE A 1 116 ? -5.618 -11.961 5.154 1.00 97.88 116 PHE A CA 1
ATOM 917 C C . PHE A 1 116 ? -5.875 -10.974 4.008 1.00 97.88 116 PHE A C 1
ATOM 919 O O . PHE A 1 116 ? -6.704 -10.072 4.139 1.00 97.88 116 PHE A O 1
ATOM 926 N N . PHE A 1 117 ? -5.209 -11.172 2.867 1.00 97.75 117 PHE A N 1
ATOM 927 C CA . PHE A 1 117 ? -5.389 -10.332 1.683 1.00 97.75 117 PHE A CA 1
ATOM 928 C C . PHE A 1 117 ? -6.789 -10.477 1.084 1.00 97.75 117 PHE A C 1
ATOM 930 O O . PHE A 1 117 ? -7.377 -9.475 0.687 1.00 97.75 117 PHE A O 1
ATOM 937 N N . GLU A 1 118 ? -7.364 -11.683 1.081 1.00 98.31 118 GLU A N 1
ATOM 938 C CA . GLU A 1 118 ? -8.744 -11.906 0.627 1.00 98.31 118 GLU A CA 1
ATOM 939 C C . GLU A 1 118 ? -9.747 -11.064 1.425 1.00 98.31 118 GLU A C 1
ATOM 941 O O . GLU A 1 118 ? -10.615 -10.412 0.840 1.00 98.31 118 GLU A O 1
ATOM 946 N N . LYS A 1 119 ? -9.593 -11.012 2.755 1.00 98.19 119 LYS A N 1
ATOM 947 C CA . LYS A 1 119 ? -10.431 -10.175 3.623 1.00 98.19 119 LYS A CA 1
ATOM 948 C C . LYS A 1 119 ? -10.225 -8.683 3.373 1.00 98.19 119 LYS A C 1
ATOM 950 O O . LYS A 1 119 ? -11.211 -7.953 3.306 1.00 98.19 119 LYS A O 1
ATOM 955 N N . ILE A 1 120 ? -8.977 -8.234 3.198 1.00 98.38 120 ILE A N 1
ATOM 956 C CA . ILE A 1 120 ? -8.676 -6.839 2.834 1.00 98.38 120 ILE A CA 1
ATOM 957 C C . ILE A 1 120 ? -9.383 -6.468 1.529 1.00 98.38 120 ILE A C 1
ATOM 959 O O . ILE A 1 120 ? -10.113 -5.484 1.491 1.00 98.38 120 ILE A O 1
ATOM 963 N N . VAL A 1 121 ? -9.216 -7.270 0.475 1.00 98.25 121 VAL A N 1
ATOM 964 C CA . VAL A 1 121 ? -9.814 -7.000 -0.840 1.00 98.25 121 VAL A CA 1
ATOM 965 C C . VAL A 1 121 ? -11.340 -7.025 -0.770 1.00 98.25 121 VAL A C 1
ATOM 967 O O . VAL A 1 121 ? -11.986 -6.159 -1.360 1.00 98.25 121 VAL A O 1
ATOM 970 N N . ALA A 1 122 ? -11.931 -7.978 -0.042 1.00 98.50 122 ALA A N 1
ATOM 971 C CA . ALA A 1 122 ? -13.378 -8.058 0.134 1.00 98.50 122 ALA A CA 1
ATOM 972 C C . ALA A 1 122 ? -13.940 -6.793 0.801 1.00 98.50 122 ALA A C 1
ATOM 974 O O . ALA A 1 122 ? -14.858 -6.182 0.252 1.00 98.50 122 ALA A O 1
ATOM 975 N N . LEU A 1 123 ? -13.340 -6.371 1.918 1.00 98.12 123 LEU A N 1
ATOM 976 C CA . LEU A 1 123 ? -13.752 -5.181 2.658 1.00 98.12 123 LEU A CA 1
ATOM 977 C C . LEU A 1 123 ? -13.523 -3.903 1.840 1.00 98.12 123 LEU A C 1
ATOM 979 O O . LEU A 1 123 ? -14.417 -3.075 1.702 1.00 98.12 123 LEU A O 1
ATOM 983 N N . SER A 1 124 ? -12.346 -3.741 1.234 1.00 98.25 124 SER A N 1
ATOM 984 C CA . SER A 1 124 ? -12.041 -2.566 0.416 1.00 98.25 124 S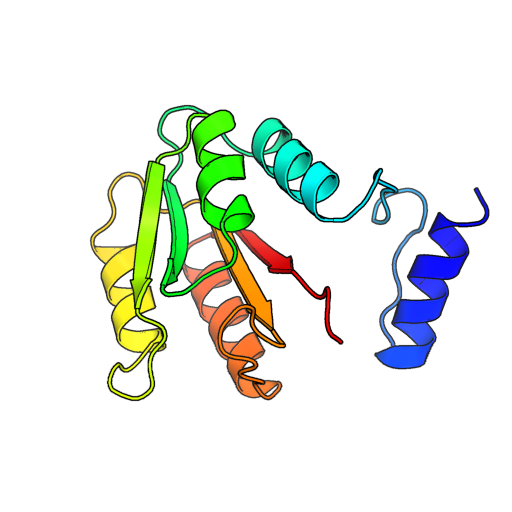ER A CA 1
ATOM 985 C C . SER A 1 124 ? -12.976 -2.444 -0.787 1.00 98.25 124 SER A C 1
ATOM 987 O O . SER A 1 124 ? -13.417 -1.342 -1.104 1.00 98.25 124 SER A O 1
ATOM 989 N N . ARG A 1 125 ? -13.355 -3.561 -1.416 1.00 98.25 125 ARG A N 1
ATOM 990 C CA . ARG A 1 125 ? -14.336 -3.568 -2.508 1.00 98.25 125 ARG A CA 1
ATOM 991 C C . ARG A 1 125 ? -15.741 -3.185 -2.039 1.00 98.25 125 ARG A C 1
ATOM 993 O O . ARG A 1 125 ? -16.419 -2.469 -2.767 1.00 98.25 125 ARG A O 1
ATOM 1000 N N . GLU A 1 126 ? -16.167 -3.631 -0.856 1.00 97.94 126 GLU A N 1
ATOM 1001 C CA . GLU A 1 126 ? -17.469 -3.268 -0.269 1.00 97.94 126 GLU A CA 1
ATOM 1002 C C . GLU A 1 126 ? -17.612 -1.749 -0.093 1.00 97.94 126 GLU A C 1
ATOM 1004 O O . GLU A 1 126 ? -18.658 -1.185 -0.410 1.00 97.94 126 GLU A O 1
ATOM 1009 N N . TYR A 1 127 ? -16.544 -1.077 0.347 1.00 97.50 127 TYR A N 1
ATOM 1010 C CA . TYR A 1 127 ? -16.556 0.362 0.637 1.00 97.50 127 TYR A CA 1
ATOM 1011 C C . TYR A 1 127 ? -15.966 1.247 -0.474 1.00 97.50 127 TYR A C 1
ATOM 1013 O O . TYR A 1 127 ? -15.898 2.462 -0.302 1.00 97.50 127 TYR A O 1
ATOM 1021 N N . GLY A 1 128 ? -15.546 0.672 -1.607 1.00 97.44 128 GLY A N 1
ATOM 1022 C CA . GLY A 1 128 ? -14.961 1.425 -2.724 1.00 97.44 128 GLY A CA 1
ATOM 1023 C C . GLY A 1 128 ? -13.591 2.048 -2.415 1.00 97.44 128 GLY A C 1
ATOM 1024 O O . GLY A 1 128 ? -13.289 3.139 -2.890 1.00 97.44 128 GLY A O 1
ATOM 1025 N N . ILE A 1 129 ? -12.773 1.368 -1.611 1.00 98.31 129 ILE A N 1
ATOM 1026 C CA . ILE A 1 129 ? -11.454 1.817 -1.145 1.00 98.31 129 ILE A CA 1
ATOM 1027 C C . ILE A 1 129 ? -10.357 1.234 -2.044 1.00 98.31 129 ILE A C 1
ATOM 1029 O O . ILE A 1 129 ? -10.320 0.029 -2.288 1.00 98.31 129 ILE A O 1
ATOM 1033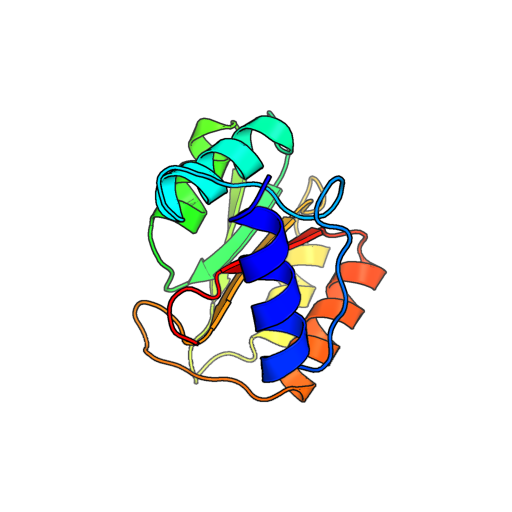 N N . TYR A 1 130 ? -9.411 2.061 -2.492 1.00 98.31 130 TYR A N 1
ATOM 1034 C CA . TYR A 1 130 ? -8.209 1.588 -3.182 1.00 98.31 130 TYR A CA 1
ATOM 1035 C C . TYR A 1 130 ? -7.247 0.897 -2.217 1.00 98.31 130 TYR A C 1
ATOM 1037 O O . TYR A 1 130 ? -6.970 1.416 -1.138 1.00 98.31 130 TYR A O 1
ATOM 1045 N N . VAL A 1 131 ? -6.679 -0.237 -2.625 1.00 98.50 131 VAL A N 1
ATOM 1046 C CA . VAL A 1 131 ? -5.644 -0.936 -1.853 1.00 98.50 131 VAL A CA 1
ATOM 1047 C C . VAL A 1 131 ? -4.287 -0.671 -2.484 1.00 98.50 131 VAL A C 1
ATOM 1049 O O . VAL A 1 131 ? -4.067 -0.985 -3.651 1.00 98.50 131 VAL A O 1
ATOM 1052 N N . VAL A 1 132 ? -3.369 -0.119 -1.696 1.00 98.25 132 VAL A N 1
ATOM 1053 C CA . VAL A 1 132 ? -1.957 0.019 -2.058 1.00 98.25 132 VAL A CA 1
ATOM 1054 C C . VAL A 1 132 ? -1.159 -0.932 -1.182 1.00 98.25 132 VAL A C 1
ATOM 1056 O O . VAL A 1 132 ? -1.087 -0.758 0.033 1.00 98.25 132 VAL A O 1
ATOM 1059 N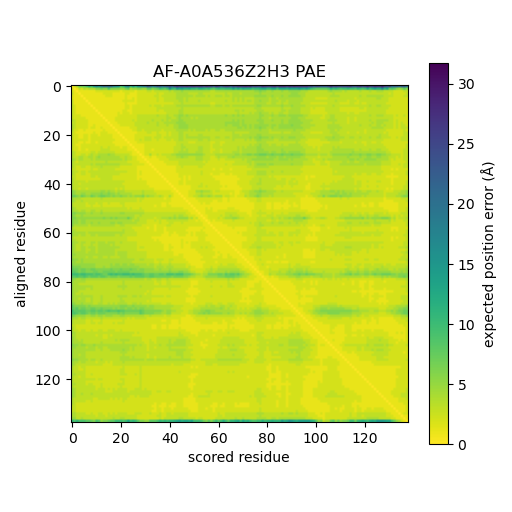 N . HIS A 1 133 ? -0.560 -1.947 -1.798 1.00 97.56 133 HIS A N 1
ATOM 1060 C CA . HIS A 1 133 ? 0.294 -2.905 -1.102 1.00 97.56 133 HIS A CA 1
ATOM 1061 C C . HIS A 1 133 ? 1.763 -2.607 -1.389 1.00 97.56 133 HIS A C 1
ATOM 1063 O O . HIS A 1 133 ? 2.248 -2.779 -2.505 1.00 97.56 133 HIS A O 1
ATOM 1069 N N . ASP A 1 134 ? 2.476 -2.153 -0.364 1.00 97.38 134 ASP A N 1
ATOM 1070 C CA . ASP A 1 134 ? 3.927 -2.033 -0.388 1.00 97.38 134 ASP A CA 1
ATOM 1071 C C . ASP A 1 134 ? 4.552 -3.420 -0.168 1.00 97.38 134 ASP A C 1
ATOM 1073 O O . ASP A 1 134 ? 4.480 -3.988 0.927 1.00 97.38 134 ASP A O 1
ATOM 1077 N N . LEU A 1 135 ? 5.149 -3.963 -1.230 1.00 94.75 135 LEU A N 1
ATOM 1078 C CA . LEU A 1 135 ? 5.721 -5.310 -1.296 1.00 94.75 135 LEU A CA 1
ATOM 1079 C C . LEU A 1 135 ? 7.263 -5.287 -1.262 1.00 94.75 135 LEU A C 1
ATOM 1081 O O . LEU A 1 135 ? 7.928 -6.095 -1.907 1.00 94.75 135 LEU A O 1
ATOM 1085 N N . ALA A 1 136 ? 7.864 -4.336 -0.541 1.00 94.94 136 ALA A N 1
ATOM 1086 C CA . ALA A 1 136 ? 9.318 -4.138 -0.542 1.00 94.94 136 ALA A CA 1
ATOM 1087 C C . ALA A 1 136 ? 10.158 -5.328 -0.020 1.00 94.94 136 ALA A C 1
ATOM 1089 O O . ALA A 1 136 ? 11.350 -5.388 -0.318 1.00 94.94 136 ALA A O 1
ATOM 1090 N N . TYR A 1 137 ? 9.570 -6.252 0.749 1.00 93.94 137 TYR A N 1
ATOM 1091 C CA . TYR A 1 137 ? 10.296 -7.298 1.492 1.00 93.94 137 TYR A CA 1
ATOM 1092 C C . TYR A 1 137 ? 9.895 -8.739 1.116 1.00 93.94 137 TYR A C 1
ATOM 1094 O O . TYR A 1 137 ? 10.082 -9.649 1.920 1.00 93.94 137 TYR A O 1
ATOM 1102 N N . ALA A 1 138 ? 9.296 -8.939 -0.062 1.00 82.56 138 ALA A N 1
ATOM 1103 C CA . ALA A 1 138 ? 8.739 -10.225 -0.502 1.00 82.56 138 ALA A CA 1
ATOM 1104 C C . ALA A 1 138 ? 9.726 -11.208 -1.138 1.00 82.56 138 ALA A C 1
ATOM 1106 O O . ALA A 1 138 ? 10.812 -10.798 -1.598 1.00 82.56 138 ALA A O 1
#